Protein AF-A0A1H8WER8-F1 (afdb_monomer)

Organism: NCBI:txid660520

Solvent-accessible surface area (backbone atoms only — not comparable to full-atom values): 7748 Å² total; per-residue (Å²): 140,78,86,81,88,90,87,84,74,75,72,68,57,52,60,54,22,54,54,51,52,50,52,51,31,50,57,28,40,58,47,21,76,73,37,95,84,60,29,61,62,26,25,22,50,27,10,48,53,50,51,38,56,77,71,67,73,62,47,55,67,53,53,51,51,51,53,52,51,52,52,50,60,71,69,46,85,83,67,81,79,82,78,78,64,72,86,67,70,78,54,60,68,30,16,39,45,14,17,52,55,42,27,76,73,67,72,45,50,65,64,56,24,10,58,56,25,74,47,53,48,68,62,41,51,53,50,50,58,55,49,71,72,72,112

Structure (mmCIF, N/CA/C/O backbone):
data_AF-A0A1H8WER8-F1
#
_entry.id   AF-A0A1H8WER8-F1
#
loop_
_atom_site.group_PDB
_atom_site.id
_atom_site.type_symbol
_atom_site.label_atom_id
_atom_site.label_alt_id
_atom_site.label_comp_id
_atom_site.label_asym_id
_atom_site.label_entity_id
_atom_site.label_seq_id
_atom_site.pdbx_PDB_ins_code
_atom_site.Cartn_x
_atom_site.Cartn_y
_atom_site.Cartn_z
_atom_site.occupancy
_atom_site.B_iso_or_equiv
_atom_site.auth_seq_id
_atom_site.auth_comp_id
_atom_site.auth_asym_id
_atom_site.auth_atom_id
_atom_site.pdbx_PDB_model_num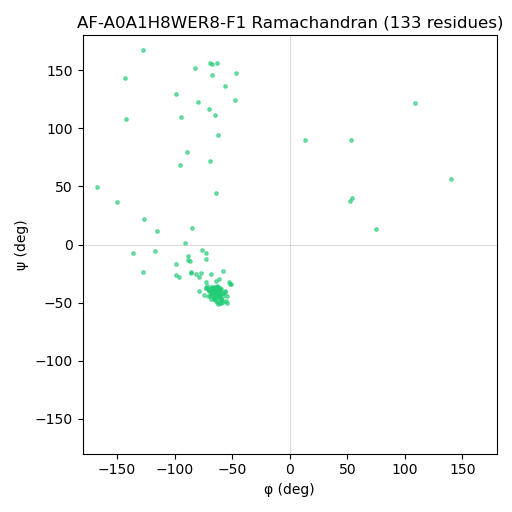
ATOM 1 N N . MET A 1 1 ? 43.217 -4.653 -33.163 1.00 39.19 1 MET A N 1
ATOM 2 C CA . MET A 1 1 ? 43.093 -5.055 -31.742 1.00 39.19 1 MET A CA 1
ATOM 3 C C . MET A 1 1 ? 42.935 -3.776 -30.942 1.00 39.19 1 MET A C 1
ATOM 5 O O . MET A 1 1 ? 43.779 -2.918 -31.120 1.00 39.19 1 MET A O 1
ATOM 9 N N . GLN A 1 2 ? 41.908 -3.519 -30.143 1.00 38.09 2 GLN A N 1
ATOM 10 C CA . GLN A 1 2 ? 40.722 -4.262 -29.715 1.00 38.09 2 GLN A CA 1
ATOM 11 C C . GLN A 1 2 ? 39.583 -3.234 -29.622 1.00 38.09 2 GLN A C 1
ATOM 13 O O . GLN A 1 2 ? 39.824 -2.084 -29.261 1.00 38.09 2 GLN A O 1
ATOM 18 N N . LEU A 1 3 ? 38.374 -3.649 -29.991 1.00 40.84 3 LEU A N 1
ATOM 19 C CA . LEU A 1 3 ? 37.155 -2.901 -29.718 1.00 40.84 3 LEU A CA 1
ATOM 20 C C . LEU A 1 3 ? 36.906 -2.980 -28.213 1.00 40.84 3 LEU A C 1
ATOM 22 O O . LEU A 1 3 ? 36.727 -4.069 -27.670 1.00 40.84 3 LEU A O 1
ATOM 26 N N . SER A 1 4 ? 36.951 -1.826 -27.559 1.00 55.22 4 SER A N 1
ATOM 27 C CA . SER A 1 4 ? 36.250 -1.619 -26.302 1.00 55.22 4 SER A CA 1
ATOM 28 C C . SER A 1 4 ? 34.749 -1.756 -26.546 1.00 55.22 4 SER A C 1
ATOM 30 O O . SER A 1 4 ? 34.279 -1.455 -27.642 1.00 55.22 4 SER A O 1
ATOM 32 N N . ASP A 1 5 ? 34.043 -2.082 -25.470 1.00 54.16 5 ASP A N 1
ATOM 33 C CA . ASP A 1 5 ? 32.609 -1.887 -25.249 1.00 54.16 5 ASP A CA 1
ATOM 34 C C . ASP A 1 5 ? 31.766 -3.165 -25.265 1.00 54.16 5 ASP A C 1
ATOM 36 O O . ASP A 1 5 ? 31.738 -3.928 -26.227 1.00 54.16 5 ASP A O 1
ATOM 40 N N . GLY A 1 6 ? 31.073 -3.382 -24.149 1.00 50.00 6 GLY A N 1
ATOM 41 C CA . GLY A 1 6 ? 30.185 -4.522 -23.960 1.00 50.00 6 GLY A CA 1
ATOM 42 C C . GLY A 1 6 ? 30.250 -5.137 -22.569 1.00 50.00 6 GLY A C 1
ATOM 43 O O . GLY A 1 6 ? 30.525 -6.324 -22.468 1.00 50.00 6 GLY A O 1
ATOM 44 N N . SER A 1 7 ? 30.018 -4.361 -21.502 1.00 45.97 7 SER A N 1
ATOM 45 C CA . SER A 1 7 ? 29.564 -4.931 -20.215 1.00 45.97 7 SER A CA 1
ATOM 46 C C . SER A 1 7 ? 29.068 -3.857 -19.231 1.00 45.97 7 SER A C 1
ATOM 48 O O . SER A 1 7 ? 29.545 -3.790 -18.099 1.00 45.97 7 SER A O 1
ATOM 50 N N . ARG A 1 8 ? 28.178 -2.947 -19.655 1.00 48.97 8 ARG A N 1
ATOM 51 C CA . ARG A 1 8 ? 27.724 -1.842 -18.784 1.00 48.97 8 ARG A CA 1
ATOM 52 C C . ARG A 1 8 ? 26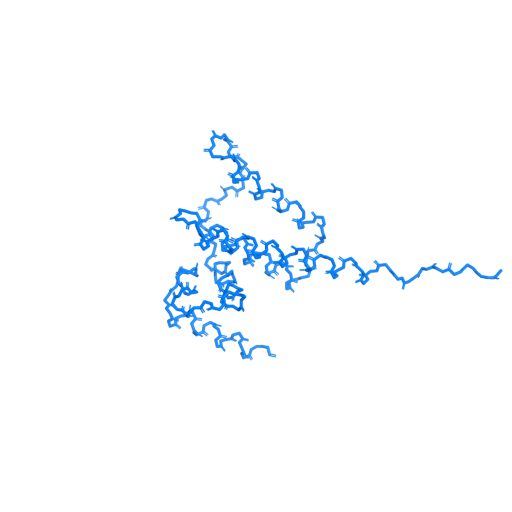.296 -1.345 -19.055 1.00 48.97 8 ARG A C 1
ATOM 54 O O . ARG A 1 8 ? 26.061 -0.146 -19.020 1.00 48.97 8 ARG A O 1
ATOM 61 N N . ARG A 1 9 ? 25.354 -2.236 -19.392 1.00 48.50 9 ARG A N 1
ATOM 62 C CA . ARG A 1 9 ? 23.970 -1.838 -19.736 1.00 48.50 9 ARG A CA 1
ATOM 63 C C . ARG A 1 9 ? 22.860 -2.360 -18.824 1.00 48.50 9 ARG A C 1
ATOM 65 O O . ARG A 1 9 ? 21.742 -1.893 -18.988 1.00 48.50 9 ARG A O 1
ATOM 72 N N . ASP A 1 10 ? 23.156 -3.220 -17.855 1.00 47.88 10 ASP A N 1
ATOM 73 C CA . ASP A 1 10 ? 22.096 -3.842 -17.046 1.00 47.88 10 ASP A CA 1
ATOM 74 C C . ASP A 1 10 ? 21.868 -3.158 -15.680 1.00 47.88 10 ASP A C 1
ATOM 76 O O . ASP A 1 10 ? 20.801 -3.311 -15.098 1.00 47.88 10 ASP A O 1
ATOM 80 N N . ASP A 1 11 ? 22.814 -2.3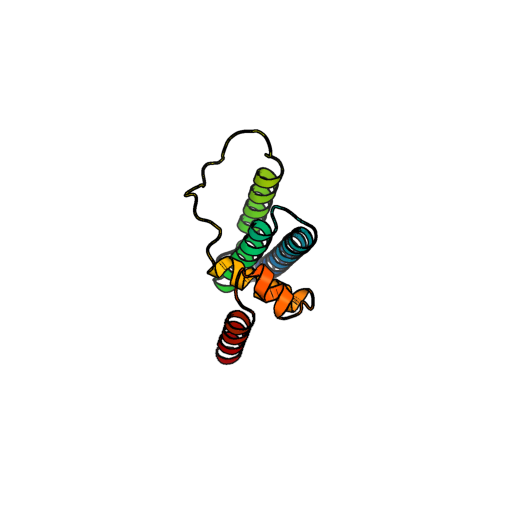38 -15.198 1.00 46.78 11 ASP A N 1
ATOM 81 C CA . ASP A 1 11 ? 22.707 -1.642 -13.896 1.00 46.78 11 ASP A CA 1
ATOM 82 C C . ASP A 1 11 ? 21.943 -0.304 -13.955 1.00 46.78 11 ASP A C 1
ATOM 84 O O . ASP A 1 11 ? 21.424 0.164 -12.948 1.00 46.78 11 ASP A O 1
ATOM 88 N N . GLU A 1 12 ? 21.872 0.349 -15.118 1.00 50.12 12 GLU A N 1
ATOM 89 C CA . GLU A 1 12 ? 21.283 1.697 -15.229 1.00 50.12 12 GLU A CA 1
ATOM 90 C C . GLU A 1 12 ? 19.755 1.650 -15.424 1.00 5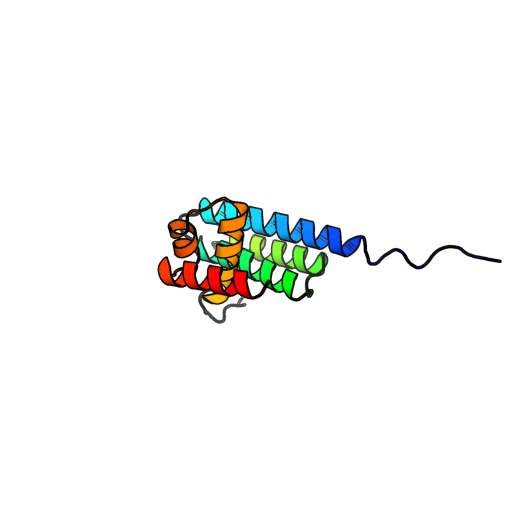0.12 12 GLU A C 1
ATOM 92 O O . GLU A 1 12 ? 19.048 2.579 -15.043 1.00 50.12 12 GLU A O 1
ATOM 97 N N . SER A 1 13 ? 19.220 0.545 -15.962 1.00 53.12 13 SER A N 1
ATOM 98 C CA . SER A 1 13 ? 17.780 0.387 -16.216 1.00 53.12 13 SER A CA 1
ATOM 99 C C . SER A 1 13 ? 16.960 -0.018 -14.989 1.00 53.12 13 SER A C 1
ATOM 101 O O . SER A 1 13 ? 15.759 0.242 -14.951 1.00 53.12 13 SER A O 1
ATOM 103 N N . THR A 1 14 ? 17.571 -0.675 -14.000 1.00 53.88 14 THR A N 1
ATOM 104 C CA . THR A 1 14 ? 16.888 -1.138 -12.777 1.00 53.88 14 THR A CA 1
ATOM 105 C C . THR A 1 14 ? 16.687 0.002 -11.781 1.00 53.88 14 THR A C 1
ATOM 107 O O . THR A 1 14 ? 15.599 0.152 -11.234 1.00 53.88 14 THR A O 1
ATOM 110 N N . VAL A 1 15 ? 17.688 0.876 -11.629 1.00 57.84 15 VAL A N 1
ATOM 111 C CA . VAL A 1 15 ? 17.610 2.076 -10.775 1.00 57.84 15 VAL A CA 1
ATOM 112 C C . VAL A 1 15 ? 16.530 3.052 -11.267 1.00 57.84 15 VAL A C 1
ATOM 114 O O . VAL A 1 15 ? 15.831 3.665 -10.459 1.00 57.84 15 VAL A O 1
ATOM 117 N N . ASP A 1 16 ? 16.348 3.167 -12.586 1.00 68.50 16 ASP A N 1
ATOM 118 C CA . ASP A 1 16 ? 15.305 4.008 -13.190 1.00 68.50 16 ASP A CA 1
ATOM 119 C C . ASP A 1 16 ? 13.896 3.410 -13.012 1.00 68.50 16 ASP A C 1
ATOM 121 O O . ASP A 1 16 ? 12.930 4.125 -12.725 1.00 68.50 16 ASP A O 1
ATOM 125 N N . ALA A 1 17 ? 13.781 2.079 -13.096 1.00 66.44 17 ALA A N 1
ATOM 126 C CA . ALA A 1 17 ? 12.531 1.371 -12.840 1.00 66.44 17 ALA A CA 1
ATOM 127 C C . ALA A 1 17 ? 12.101 1.491 -11.369 1.00 66.44 17 ALA A C 1
ATOM 129 O O . ALA A 1 17 ? 10.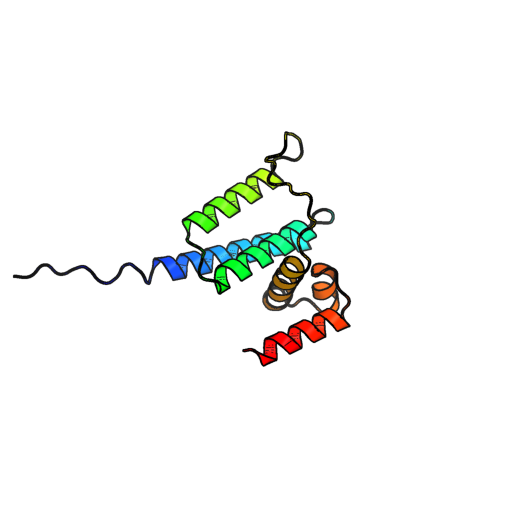958 1.864 -11.117 1.00 66.44 17 ALA A O 1
ATOM 130 N N . ASP A 1 18 ? 13.005 1.277 -10.408 1.00 74.12 18 ASP A N 1
ATOM 131 C CA . ASP A 1 18 ? 12.710 1.403 -8.972 1.00 74.12 18 ASP A CA 1
ATOM 132 C C . ASP A 1 18 ? 12.273 2.823 -8.587 1.00 74.12 18 ASP A C 1
ATOM 134 O O . ASP A 1 18 ? 11.304 3.011 -7.847 1.00 74.12 18 ASP A O 1
ATOM 138 N N . SER A 1 19 ? 12.957 3.840 -9.119 1.00 79.94 19 SER A N 1
ATOM 139 C CA . SER A 1 19 ? 12.583 5.246 -8.927 1.00 79.94 19 SER A CA 1
ATOM 140 C C . SER A 1 19 ? 11.188 5.541 -9.495 1.00 79.94 19 SER A C 1
ATOM 142 O O . SER A 1 19 ? 10.357 6.175 -8.840 1.00 79.94 19 SER A O 1
ATOM 144 N N . SER A 1 20 ? 10.894 5.018 -10.687 1.00 78.31 20 SER A N 1
ATOM 145 C CA . SER A 1 20 ? 9.593 5.178 -11.341 1.00 78.31 20 SER A CA 1
ATOM 146 C C . SER A 1 20 ? 8.469 4.460 -10.587 1.00 78.31 20 SER A C 1
ATOM 148 O O . SER A 1 20 ? 7.386 5.021 -10.422 1.00 78.31 20 SER A O 1
ATOM 150 N N . VAL A 1 21 ? 8.720 3.248 -10.077 1.00 81.12 21 VAL A N 1
ATOM 151 C CA . VAL A 1 21 ? 7.786 2.509 -9.210 1.00 81.12 21 VAL A CA 1
ATOM 152 C C . VAL A 1 21 ? 7.456 3.326 -7.969 1.00 81.12 21 VAL A C 1
ATOM 154 O O . VAL A 1 21 ? 6.280 3.542 -7.677 1.00 81.12 21 VAL A O 1
ATOM 157 N N . ARG A 1 22 ? 8.480 3.849 -7.288 1.00 85.31 22 ARG A N 1
ATOM 158 C CA . ARG A 1 22 ? 8.304 4.664 -6.081 1.00 85.31 22 ARG A CA 1
ATOM 159 C C . ARG A 1 22 ? 7.488 5.922 -6.335 1.00 85.31 22 ARG A C 1
ATOM 161 O O . ARG A 1 22 ? 6.608 6.225 -5.536 1.00 85.31 22 ARG A O 1
ATOM 168 N N . ALA A 1 23 ? 7.744 6.622 -7.438 1.00 85.38 23 ALA A N 1
ATOM 169 C CA . ALA A 1 23 ? 6.990 7.818 -7.803 1.00 85.38 23 ALA A CA 1
ATOM 170 C C . ALA A 1 23 ? 5.507 7.509 -8.079 1.00 85.38 23 ALA A C 1
ATOM 172 O O . ALA A 1 23 ? 4.623 8.282 -7.710 1.00 85.38 23 ALA A O 1
ATOM 173 N N . MET A 1 24 ? 5.214 6.366 -8.703 1.00 83.12 24 MET A N 1
ATOM 174 C CA . MET A 1 24 ? 3.835 5.931 -8.939 1.00 83.12 24 MET A CA 1
ATOM 175 C C . MET A 1 24 ? 3.125 5.492 -7.659 1.00 83.12 24 MET A C 1
ATOM 177 O O . MET A 1 24 ? 1.942 5.792 -7.504 1.00 83.12 24 MET A O 1
ATOM 181 N N . GLN A 1 25 ? 3.827 4.807 -6.752 1.00 88.19 25 GLN A N 1
ATOM 182 C CA . GLN A 1 25 ? 3.301 4.472 -5.428 1.00 88.19 25 GLN A CA 1
ATOM 183 C C . GLN A 1 25 ? 2.920 5.744 -4.668 1.00 88.19 25 GLN A C 1
ATOM 185 O O . GLN A 1 25 ? 1.800 5.830 -4.172 1.00 88.19 25 GLN A O 1
ATOM 190 N N . ASP A 1 26 ? 3.798 6.751 -4.650 1.00 89.50 26 ASP A N 1
ATOM 191 C CA . ASP A 1 26 ? 3.529 8.023 -3.971 1.00 89.50 26 ASP A CA 1
ATOM 192 C C . ASP A 1 26 ? 2.302 8.714 -4.550 1.00 89.50 26 ASP A C 1
ATOM 194 O O . ASP A 1 26 ? 1.373 9.045 -3.819 1.00 89.50 26 ASP A O 1
ATOM 198 N N . ALA A 1 27 ? 2.245 8.855 -5.876 1.00 84.81 27 ALA A N 1
ATOM 199 C CA . ALA A 1 27 ? 1.115 9.488 -6.544 1.00 84.81 27 ALA A CA 1
ATOM 200 C C . ALA A 1 27 ? -0.209 8.747 -6.281 1.00 84.81 27 ALA A C 1
ATOM 202 O O . ALA A 1 27 ? -1.256 9.375 -6.096 1.00 84.81 27 ALA A O 1
ATOM 203 N N . ALA A 1 28 ? -0.181 7.411 -6.252 1.00 84.75 28 ALA A N 1
ATOM 204 C CA . ALA A 1 28 ? -1.351 6.607 -5.927 1.00 84.75 28 ALA A CA 1
ATOM 205 C C . ALA A 1 28 ? -1.783 6.813 -4.469 1.00 84.75 28 ALA A C 1
ATOM 207 O O . ALA A 1 28 ? -2.958 7.064 -4.210 1.00 84.75 28 ALA A O 1
ATOM 208 N N . LEU A 1 29 ? -0.849 6.773 -3.522 1.00 87.06 29 LEU A N 1
ATOM 209 C CA . LEU A 1 29 ? -1.136 6.925 -2.097 1.00 87.06 29 LEU A CA 1
ATOM 210 C C . LEU A 1 29 ? -1.591 8.342 -1.741 1.00 87.06 29 LEU A C 1
ATOM 212 O O . LEU A 1 29 ? -2.595 8.493 -1.048 1.00 87.06 29 LEU A O 1
ATOM 216 N N . GLU A 1 30 ? -0.964 9.379 -2.296 1.00 88.62 30 GLU A N 1
ATOM 217 C CA . GLU A 1 30 ? -1.450 10.760 -2.193 1.00 88.62 30 GLU A CA 1
ATOM 218 C C . GLU A 1 30 ? -2.895 10.862 -2.687 1.00 88.62 30 GLU A C 1
ATOM 220 O O . GLU A 1 30 ? -3.759 11.464 -2.041 1.00 88.62 30 GLU A O 1
ATOM 225 N N . ARG A 1 31 ? -3.202 10.217 -3.818 1.00 83.75 31 ARG A N 1
ATOM 226 C CA . ARG A 1 31 ? -4.559 10.210 -4.355 1.00 83.75 31 ARG A CA 1
ATOM 227 C C . ARG A 1 31 ? -5.530 9.435 -3.470 1.00 83.75 31 ARG A C 1
ATOM 229 O O . ARG A 1 31 ? -6.671 9.878 -3.327 1.00 83.75 31 ARG A O 1
ATOM 236 N N . ALA A 1 32 ? -5.096 8.330 -2.870 1.00 84.12 32 ALA A N 1
ATOM 237 C CA . ALA A 1 32 ? -5.879 7.555 -1.916 1.00 84.12 32 ALA A CA 1
ATOM 238 C C . ALA A 1 32 ? -6.249 8.401 -0.690 1.00 84.12 32 ALA A C 1
ATOM 240 O O . ALA A 1 32 ? -7.418 8.448 -0.309 1.00 84.12 32 ALA A O 1
ATOM 241 N N . LEU A 1 33 ? -5.275 9.119 -0.124 1.00 84.56 33 LEU A N 1
ATOM 242 C CA . LEU A 1 33 ? -5.458 9.994 1.036 1.00 84.56 33 LEU A CA 1
ATOM 243 C C . LEU A 1 33 ? -6.399 11.172 0.734 1.00 84.56 33 LEU A C 1
ATOM 245 O O . LEU A 1 33 ? -7.146 11.610 1.606 1.00 84.56 33 LEU A O 1
ATOM 249 N N . LEU A 1 34 ? -6.412 11.654 -0.512 1.00 84.50 34 LEU A N 1
ATOM 250 C CA . LEU A 1 34 ? -7.285 12.741 -0.966 1.00 84.50 34 LEU A CA 1
ATOM 251 C C . LEU A 1 34 ? -8.659 12.273 -1.488 1.00 84.50 34 LEU A C 1
ATOM 253 O O . LEU A 1 34 ? -9.518 13.113 -1.774 1.00 84.50 34 LEU A O 1
ATOM 257 N N . SER A 1 35 ? -8.883 10.967 -1.673 1.00 76.31 35 SER A N 1
ATOM 258 C CA . SER A 1 35 ? -10.109 10.422 -2.273 1.00 76.31 35 SER A CA 1
ATOM 259 C C . SER A 1 35 ? -11.092 9.919 -1.217 1.00 76.31 35 SER A C 1
ATOM 261 O O . SER A 1 35 ? -10.757 9.108 -0.360 1.00 76.31 35 SER A O 1
ATOM 263 N N . SER A 1 36 ? -12.352 10.348 -1.320 1.00 65.94 36 SER A N 1
ATOM 264 C CA . SER A 1 36 ? -13.431 9.930 -0.416 1.00 65.94 36 SER A CA 1
ATOM 265 C C . SER A 1 36 ? -14.166 8.658 -0.851 1.00 65.94 36 SER A C 1
ATOM 267 O O . SER A 1 36 ? -14.942 8.119 -0.068 1.00 65.94 36 SER A O 1
ATOM 269 N N . THR A 1 37 ? -13.979 8.200 -2.094 1.00 63.72 37 THR A N 1
ATOM 270 C CA . THR A 1 37 ? -14.823 7.147 -2.699 1.00 63.72 37 THR A CA 1
ATOM 271 C C . THR A 1 37 ? -14.052 5.974 -3.292 1.00 63.72 37 THR A C 1
ATOM 273 O O . THR A 1 37 ? -14.589 4.875 -3.295 1.00 63.72 37 THR A O 1
ATOM 276 N N . ASP A 1 38 ? -12.785 6.161 -3.670 1.00 67.50 38 ASP A N 1
ATOM 277 C CA . ASP A 1 38 ? -12.012 5.140 -4.401 1.00 67.50 38 ASP A CA 1
ATOM 278 C C . ASP A 1 38 ? -10.668 4.817 -3.717 1.00 67.50 38 ASP A C 1
ATOM 280 O O . ASP A 1 38 ? -9.717 4.367 -4.349 1.00 67.50 38 ASP A O 1
ATOM 284 N N . ARG A 1 39 ? -10.556 5.090 -2.409 1.00 81.56 39 ARG A N 1
ATOM 285 C CA . ARG A 1 39 ? -9.306 4.976 -1.636 1.00 81.56 39 ARG A CA 1
ATOM 286 C C . ARG A 1 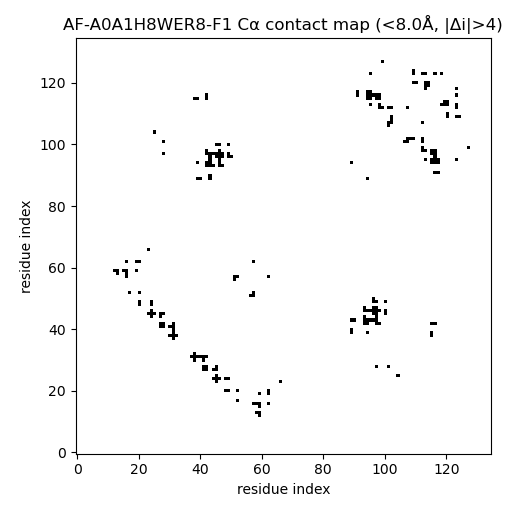39 ? -8.670 3.583 -1.716 1.00 81.56 39 ARG A C 1
ATOM 288 O O . ARG A 1 39 ? -7.455 3.489 -1.835 1.00 81.56 39 ARG A O 1
ATOM 295 N N . SER A 1 40 ? -9.475 2.520 -1.669 1.00 81.56 40 SER A N 1
ATOM 296 C CA . SER A 1 40 ? -8.999 1.128 -1.678 1.00 81.56 40 SER A CA 1
ATOM 297 C C . SER A 1 40 ? -8.234 0.763 -2.944 1.00 81.56 40 SER A C 1
ATOM 299 O O . SER A 1 40 ? -7.237 0.053 -2.871 1.00 81.56 40 SER A O 1
ATOM 301 N N . ASP A 1 41 ? -8.669 1.266 -4.096 1.00 81.75 41 ASP A N 1
ATOM 302 C CA . ASP A 1 41 ? -8.113 0.861 -5.387 1.00 81.75 41 ASP A CA 1
ATOM 303 C C . ASP A 1 41 ? -6.709 1.440 -5.574 1.00 81.75 41 ASP A C 1
ATOM 305 O O . ASP A 1 41 ? -5.803 0.760 -6.053 1.00 81.75 41 ASP A O 1
ATOM 309 N N . TYR A 1 42 ? -6.502 2.675 -5.113 1.00 83.31 42 TYR A N 1
ATOM 310 C CA . TYR A 1 42 ? -5.190 3.312 -5.112 1.00 83.31 42 TYR A CA 1
ATOM 311 C C . TYR A 1 42 ? -4.224 2.680 -4.101 1.00 83.31 42 TYR A C 1
ATOM 313 O O . TYR A 1 42 ? -3.051 2.498 -4.423 1.00 83.31 42 TYR A O 1
ATOM 321 N N . VAL A 1 43 ? -4.704 2.306 -2.906 1.00 85.06 43 VAL A N 1
ATOM 322 C CA . VAL A 1 43 ? -3.882 1.595 -1.907 1.00 85.06 43 VAL A CA 1
ATOM 323 C C . VAL A 1 43 ? -3.473 0.223 -2.439 1.00 85.06 43 VAL A C 1
ATOM 325 O O . VAL A 1 43 ? -2.293 -0.114 -2.428 1.00 85.06 43 VAL A O 1
ATOM 328 N N . ALA A 1 44 ? -4.422 -0.546 -2.976 1.00 84.75 44 ALA A N 1
ATOM 329 C CA . ALA A 1 44 ? -4.138 -1.856 -3.549 1.00 84.75 44 ALA A CA 1
ATOM 330 C C . ALA A 1 44 ? -3.181 -1.771 -4.745 1.00 84.75 44 ALA A C 1
ATOM 332 O O . ALA A 1 44 ? -2.315 -2.629 -4.900 1.00 84.75 44 ALA A O 1
ATOM 333 N N . PHE A 1 45 ? -3.298 -0.727 -5.572 1.00 83.94 45 PHE A N 1
ATOM 334 C CA . PHE A 1 45 ? -2.360 -0.484 -6.664 1.00 83.94 45 PHE A CA 1
ATOM 335 C C . PHE A 1 45 ? -0.937 -0.215 -6.156 1.00 83.94 45 PHE A C 1
ATOM 337 O O . PHE A 1 45 ? 0.012 -0.806 -6.672 1.00 83.94 45 PHE A O 1
ATOM 344 N N . ALA A 1 46 ? -0.778 0.611 -5.117 1.00 86.81 46 ALA A N 1
ATOM 345 C CA . ALA A 1 46 ? 0.524 0.843 -4.496 1.00 86.81 46 ALA A CA 1
ATOM 346 C C . ALA A 1 46 ? 1.123 -0.450 -3.907 1.00 86.81 46 ALA A C 1
ATOM 348 O O . ALA A 1 46 ? 2.308 -0.721 -4.106 1.00 86.81 46 ALA A O 1
ATOM 349 N N . GLY A 1 47 ? 0.299 -1.287 -3.266 1.00 83.88 47 GLY A N 1
ATOM 350 C CA . GLY A 1 47 ? 0.720 -2.594 -2.754 1.00 83.88 47 GLY A CA 1
ATOM 351 C C . GLY A 1 47 ? 1.112 -3.587 -3.851 1.00 83.88 47 GLY A C 1
ATOM 352 O O . GLY A 1 47 ? 2.095 -4.310 -3.713 1.00 83.88 47 GLY A O 1
ATOM 353 N N . ALA A 1 48 ? 0.401 -3.590 -4.981 1.00 84.69 48 ALA A N 1
ATOM 354 C CA . ALA A 1 48 ? 0.751 -4.418 -6.136 1.00 84.69 48 ALA A CA 1
ATOM 355 C C . ALA A 1 48 ? 2.090 -4.001 -6.761 1.00 84.69 48 ALA A C 1
ATOM 357 O O . ALA A 1 48 ? 2.885 -4.861 -7.139 1.00 84.69 48 ALA A O 1
ATOM 358 N N . LEU A 1 49 ? 2.353 -2.692 -6.833 1.00 83.62 49 LEU A N 1
ATOM 359 C CA . LEU A 1 49 ? 3.643 -2.160 -7.267 1.00 83.62 49 LEU A CA 1
ATOM 360 C C . LEU A 1 49 ? 4.777 -2.577 -6.325 1.00 83.62 49 LEU A C 1
ATOM 362 O O . LEU A 1 49 ? 5.841 -2.954 -6.807 1.00 83.62 49 LEU A O 1
ATOM 366 N N . GLU A 1 50 ? 4.547 -2.555 -5.009 1.00 85.25 50 GLU A N 1
ATOM 367 C CA . GLU A 1 50 ? 5.568 -2.965 -4.038 1.00 85.25 50 GLU A CA 1
ATOM 368 C C . GLU A 1 50 ? 5.886 -4.450 -4.148 1.00 85.25 50 GLU A C 1
ATOM 370 O O . GLU A 1 50 ? 7.048 -4.840 -4.236 1.00 85.25 50 GLU A O 1
ATOM 375 N N . ARG A 1 51 ? 4.851 -5.283 -4.243 1.00 80.50 51 ARG A N 1
ATOM 376 C CA . ARG A 1 51 ? 5.027 -6.722 -4.406 1.00 80.50 51 ARG A CA 1
ATOM 377 C C . ARG A 1 51 ? 5.806 -7.060 -5.675 1.00 80.50 51 ARG A C 1
ATOM 379 O O . ARG A 1 51 ? 6.773 -7.807 -5.622 1.00 80.50 51 ARG A O 1
ATOM 386 N N . ALA A 1 52 ? 5.440 -6.449 -6.797 1.00 76.81 52 ALA A N 1
ATOM 387 C CA . ALA A 1 52 ? 6.123 -6.681 -8.062 1.00 76.81 52 ALA A CA 1
ATOM 388 C C . ALA A 1 52 ? 7.565 -6.122 -8.076 1.00 76.81 52 ALA A C 1
ATOM 390 O O . ALA A 1 52 ? 8.419 -6.650 -8.790 1.00 76.81 52 ALA A O 1
ATOM 391 N N . ARG A 1 53 ? 7.864 -5.100 -7.256 1.00 80.50 53 ARG A N 1
ATOM 392 C CA . ARG A 1 53 ? 9.232 -4.619 -7.001 1.00 80.50 53 ARG A CA 1
ATOM 393 C C . ARG A 1 53 ? 10.050 -5.644 -6.209 1.00 80.50 53 ARG A C 1
ATOM 395 O O . ARG A 1 53 ? 11.177 -5.934 -6.596 1.00 80.50 53 ARG A O 1
ATOM 402 N N . LEU A 1 54 ? 9.487 -6.201 -5.133 1.00 79.19 54 LEU A N 1
ATOM 403 C CA . LEU A 1 54 ? 10.138 -7.221 -4.298 1.00 79.19 54 LEU A CA 1
ATOM 404 C C . LEU A 1 54 ? 10.369 -8.538 -5.052 1.00 79.19 54 LEU A C 1
ATOM 406 O O . LEU A 1 54 ? 11.418 -9.157 -4.890 1.00 79.19 54 LEU A O 1
ATOM 410 N N . ASP A 1 55 ? 9.425 -8.930 -5.909 1.00 77.88 55 ASP A N 1
ATOM 411 C CA . ASP A 1 55 ? 9.524 -10.136 -6.740 1.00 77.88 55 ASP A CA 1
ATOM 412 C C . ASP A 1 55 ? 10.534 -9.976 -7.902 1.00 77.88 55 ASP A C 1
ATOM 414 O O . ASP A 1 55 ? 10.930 -10.962 -8.521 1.00 77.88 55 ASP A O 1
ATOM 418 N N . GLY A 1 56 ? 10.996 -8.748 -8.189 1.00 67.06 56 GLY A N 1
ATOM 419 C CA . GLY A 1 56 ? 11.976 -8.458 -9.244 1.00 67.06 56 GLY A CA 1
ATOM 420 C C . GLY A 1 56 ? 11.418 -8.517 -10.674 1.00 67.06 56 GLY A C 1
ATOM 421 O O . GLY A 1 56 ? 12.187 -8.510 -11.634 1.00 67.06 56 GLY A O 1
ATOM 422 N N . ASP A 1 57 ? 10.092 -8.551 -10.828 1.00 64.81 57 ASP A N 1
ATOM 423 C CA . ASP A 1 57 ? 9.400 -8.793 -12.103 1.00 64.81 57 ASP A CA 1
ATOM 424 C C . ASP A 1 57 ? 9.070 -7.509 -12.897 1.00 64.81 57 ASP A C 1
ATOM 426 O O . ASP A 1 57 ? 8.479 -7.559 -13.983 1.00 64.81 57 ASP A O 1
ATOM 430 N N . LEU A 1 58 ? 9.447 -6.326 -12.399 1.00 64.12 58 LEU A N 1
ATOM 431 C CA . LEU A 1 58 ? 9.099 -5.055 -13.037 1.00 64.12 58 LEU A CA 1
ATOM 432 C C . LEU A 1 58 ? 10.190 -4.526 -13.973 1.00 64.12 58 LEU A C 1
ATOM 434 O O . LEU A 1 58 ? 11.211 -3.988 -13.558 1.00 64.12 58 LEU A O 1
ATOM 438 N N . SER A 1 59 ? 9.900 -4.564 -15.276 1.00 65.50 59 SER A N 1
ATOM 439 C CA . SER A 1 59 ? 10.583 -3.712 -16.256 1.00 65.50 59 SER A CA 1
ATOM 440 C C . SER A 1 59 ? 9.962 -2.307 -16.293 1.00 65.50 59 SER A C 1
ATOM 442 O O . SER A 1 59 ? 8.754 -2.147 -16.097 1.00 65.50 59 SER A O 1
ATOM 444 N N . LEU A 1 60 ? 10.749 -1.286 -16.656 1.00 62.00 60 LEU A N 1
ATOM 445 C CA . LEU A 1 60 ? 10.275 0.095 -16.876 1.00 62.00 60 LEU A CA 1
ATOM 446 C C . LEU A 1 60 ? 9.084 0.172 -17.861 1.00 62.00 60 LEU A C 1
ATOM 448 O O . LEU A 1 60 ? 8.177 0.997 -17.729 1.00 62.00 60 LEU A O 1
ATOM 452 N N . SER A 1 61 ? 9.054 -0.736 -18.841 1.00 59.75 61 SER A N 1
ATOM 453 C CA . SER A 1 61 ? 7.935 -0.867 -19.781 1.00 59.75 61 SER A CA 1
ATOM 454 C C . SER A 1 61 ? 6.670 -1.406 -19.104 1.00 59.75 61 SER A C 1
ATOM 456 O O . SER A 1 61 ? 5.583 -0.903 -19.373 1.00 59.75 61 SER A O 1
ATOM 458 N N . GLY A 1 62 ? 6.797 -2.374 -18.189 1.00 64.88 62 GLY A N 1
ATOM 459 C CA . GLY A 1 62 ? 5.679 -2.892 -17.391 1.00 64.88 62 GLY A CA 1
ATOM 460 C C . GLY A 1 62 ? 5.079 -1.829 -16.470 1.00 64.88 62 GLY A C 1
ATOM 461 O O . GLY A 1 62 ? 3.864 -1.647 -16.442 1.00 64.88 62 GLY A O 1
ATOM 462 N N . VAL A 1 63 ? 5.941 -1.050 -15.817 1.00 64.12 63 VAL A N 1
ATOM 463 C CA . VAL A 1 63 ? 5.594 0.141 -15.023 1.00 64.12 63 VAL A CA 1
ATOM 464 C C . VAL A 1 63 ? 4.775 1.144 -15.838 1.00 64.12 63 VAL A C 1
ATOM 466 O O . VAL A 1 63 ? 3.693 1.556 -15.423 1.00 64.12 63 VAL A O 1
ATOM 469 N N . THR A 1 64 ? 5.248 1.484 -17.036 1.00 62.62 64 THR A N 1
ATOM 470 C CA . THR A 1 64 ? 4.568 2.439 -17.921 1.00 62.62 64 THR A CA 1
ATOM 471 C C . THR A 1 64 ? 3.203 1.914 -18.377 1.00 62.62 64 THR A C 1
ATOM 473 O O . THR A 1 64 ? 2.221 2.654 -18.385 1.00 62.62 64 THR A O 1
ATOM 476 N N . VAL A 1 65 ? 3.105 0.622 -18.712 1.00 64.75 65 VAL A N 1
ATOM 477 C CA . VAL A 1 65 ? 1.836 -0.016 -19.098 1.00 64.75 65 VAL A CA 1
ATOM 478 C C . VAL A 1 65 ? 0.837 -0.012 -17.939 1.00 64.75 65 VAL A C 1
ATOM 480 O O . VAL A 1 65 ? -0.328 0.321 -18.153 1.00 64.75 65 VAL A O 1
ATOM 483 N N . LEU A 1 66 ? 1.276 -0.309 -16.713 1.00 65.81 66 LEU A N 1
ATOM 484 C CA . LEU A 1 66 ? 0.427 -0.244 -15.520 1.00 65.81 66 LEU A CA 1
ATOM 485 C C . LEU A 1 66 ? -0.065 1.183 -15.248 1.00 65.81 66 LEU A C 1
ATOM 487 O O . LEU A 1 66 ? -1.261 1.377 -15.032 1.00 65.81 66 LEU A O 1
ATOM 491 N N . ALA A 1 67 ? 0.812 2.186 -15.352 1.00 64.56 67 ALA A N 1
ATOM 492 C CA . ALA A 1 67 ? 0.437 3.594 -15.224 1.00 64.56 67 ALA A CA 1
ATOM 493 C C . ALA A 1 67 ? -0.632 4.000 -16.252 1.00 64.56 67 ALA A C 1
ATOM 495 O O . ALA A 1 67 ? -1.627 4.644 -15.910 1.00 64.56 67 ALA A O 1
ATOM 496 N N . CYS A 1 68 ? -0.464 3.581 -17.511 1.00 61.75 68 CYS A N 1
ATOM 497 C CA . CYS A 1 68 ? -1.448 3.820 -18.562 1.00 61.75 68 CYS A CA 1
ATOM 498 C C . CYS A 1 68 ? -2.784 3.120 -18.273 1.00 61.75 68 CYS A C 1
ATOM 500 O O . CYS A 1 68 ? -3.835 3.728 -18.465 1.00 61.75 68 CYS A O 1
ATOM 502 N N . LEU A 1 69 ? -2.770 1.874 -17.794 1.00 64.06 69 LEU A N 1
ATOM 503 C CA . LEU A 1 69 ? -3.987 1.120 -17.472 1.00 64.06 69 LEU A CA 1
ATOM 504 C C . LEU A 1 69 ? -4.758 1.731 -16.296 1.00 64.06 69 LEU A C 1
ATOM 506 O O . LEU A 1 69 ? -5.984 1.844 -16.366 1.00 64.06 69 LEU A O 1
ATOM 510 N N . VAL A 1 70 ? -4.058 2.188 -15.256 1.00 64.75 70 VAL A N 1
ATOM 511 C CA . VAL A 1 70 ? -4.672 2.919 -14.139 1.00 64.75 70 VAL A CA 1
ATOM 512 C C . VAL A 1 70 ? -5.237 4.254 -14.617 1.00 64.75 70 VAL A C 1
ATOM 514 O O . VAL A 1 70 ? -6.398 4.555 -14.349 1.00 64.75 70 VAL A O 1
ATOM 517 N N . GLY A 1 71 ? -4.480 5.020 -15.408 1.00 59.72 71 GLY A N 1
ATOM 518 C CA . GLY A 1 71 ? -4.971 6.263 -16.010 1.00 59.72 71 GLY A CA 1
ATOM 519 C C . GLY A 1 71 ? -6.235 6.063 -16.858 1.00 59.72 71 GLY A C 1
ATOM 520 O O . GLY A 1 71 ? -7.177 6.849 -16.761 1.00 59.72 71 GLY A O 1
ATOM 521 N N . LEU A 1 72 ? -6.300 4.976 -17.636 1.00 60.16 72 LEU A N 1
ATOM 522 C CA . LEU A 1 72 ? -7.477 4.610 -18.431 1.00 60.16 72 LEU A CA 1
ATOM 523 C C . LEU A 1 72 ? -8.676 4.222 -17.556 1.00 60.16 72 LEU A C 1
ATOM 525 O O . LEU A 1 72 ? -9.790 4.672 -17.824 1.00 60.16 72 LEU A O 1
ATOM 529 N N . ARG A 1 73 ? -8.465 3.443 -16.488 1.00 60.47 73 ARG A N 1
ATOM 530 C CA . ARG A 1 73 ? -9.531 3.067 -15.544 1.00 60.47 73 ARG A CA 1
ATOM 531 C C . ARG A 1 73 ? -10.109 4.267 -14.799 1.00 60.47 73 ARG A C 1
ATOM 533 O O . ARG A 1 73 ? -11.317 4.322 -14.594 1.00 60.47 73 ARG A O 1
ATOM 540 N N . LEU A 1 74 ? -9.276 5.242 -14.452 1.00 56.69 74 LEU A N 1
ATOM 541 C CA . LEU A 1 74 ? -9.700 6.457 -13.753 1.00 56.69 74 LEU A CA 1
ATOM 542 C C . LEU A 1 74 ? -10.357 7.486 -14.685 1.00 56.69 74 LEU A C 1
ATOM 544 O O . LEU A 1 74 ? -11.214 8.254 -14.248 1.00 56.69 74 LEU A O 1
ATOM 548 N N . GLY A 1 75 ? -9.983 7.493 -15.969 1.00 50.38 75 GLY A N 1
ATOM 549 C CA . GLY A 1 75 ? -10.604 8.327 -17.002 1.00 50.38 75 GLY A CA 1
ATOM 550 C C . GLY A 1 75 ? -11.959 7.806 -17.496 1.00 50.38 75 GLY A C 1
ATOM 551 O O . GLY A 1 75 ? -12.789 8.588 -17.957 1.00 50.38 75 GLY A O 1
ATOM 552 N N . GLN A 1 76 ? -12.225 6.503 -17.378 1.00 49.03 76 GLN A N 1
ATOM 553 C CA . GLN A 1 76 ? -13.474 5.881 -17.821 1.00 49.03 76 GLN A CA 1
ATOM 554 C C . GLN A 1 76 ? -14.500 5.754 -16.689 1.00 49.03 76 GLN A C 1
ATOM 556 O O . GLN A 1 76 ? -14.875 4.657 -16.286 1.00 49.03 76 GLN A O 1
ATOM 561 N N . ARG A 1 77 ? -15.035 6.887 -16.219 1.00 49.56 77 ARG A N 1
ATOM 562 C CA . ARG A 1 77 ? -16.221 6.875 -15.341 1.00 49.56 77 ARG A CA 1
ATOM 563 C C . ARG A 1 77 ? -17.535 6.604 -16.101 1.00 49.56 77 ARG A C 1
ATOM 565 O O . ARG A 1 77 ? -18.564 6.452 -15.455 1.00 49.56 77 ARG A O 1
ATOM 572 N N . GLU A 1 78 ? -17.521 6.505 -17.441 1.00 46.06 78 GLU A N 1
ATOM 573 C CA . GLU A 1 78 ? -18.761 6.390 -18.240 1.00 46.06 78 GLU A CA 1
ATOM 574 C C . GLU A 1 78 ? -18.809 5.363 -19.387 1.00 46.06 78 GLU A C 1
ATOM 576 O O . GLU A 1 78 ? -19.892 5.155 -19.926 1.00 46.06 78 GLU A O 1
ATOM 581 N N . THR A 1 79 ? -17.739 4.664 -19.785 1.00 39.41 79 THR A N 1
ATOM 582 C CA . THR A 1 79 ? -17.856 3.716 -20.918 1.00 39.41 79 THR A CA 1
ATOM 583 C C . THR A 1 79 ? -17.042 2.435 -20.748 1.00 39.41 79 THR A C 1
ATOM 585 O O . THR A 1 79 ? -15.831 2.420 -20.897 1.00 39.41 79 THR A O 1
ATOM 588 N N . THR A 1 80 ? -17.778 1.347 -20.512 1.00 37.72 80 THR A N 1
ATOM 589 C CA . THR A 1 80 ? -17.485 -0.043 -20.908 1.00 37.72 80 THR A CA 1
ATOM 590 C C . THR A 1 80 ? -16.118 -0.623 -20.519 1.00 37.72 80 THR A C 1
ATOM 592 O O . THR A 1 80 ? -15.164 -0.608 -21.288 1.00 37.72 80 THR A O 1
ATOM 595 N N . LEU A 1 81 ? -16.107 -1.225 -19.324 1.00 42.34 81 LEU A N 1
ATOM 596 C CA . LEU A 1 81 ? -15.425 -2.466 -18.931 1.00 42.34 81 LEU A CA 1
ATOM 597 C C . LEU A 1 81 ? -14.377 -3.003 -19.925 1.00 42.34 81 LEU A C 1
ATOM 599 O O . LEU A 1 81 ? -14.655 -3.895 -20.727 1.00 42.34 81 LEU A O 1
ATOM 603 N N . LEU A 1 82 ? -13.125 -2.570 -19.760 1.00 39.03 82 LEU A N 1
ATOM 604 C CA . LEU A 1 82 ? -12.022 -3.523 -19.863 1.00 39.03 82 LEU A CA 1
ATOM 605 C C . LEU A 1 82 ? -12.222 -4.536 -18.736 1.00 39.03 82 LEU A C 1
ATOM 607 O O . LEU A 1 82 ? -11.868 -4.278 -17.582 1.00 39.03 82 LEU A O 1
ATOM 611 N N . ASP A 1 83 ? -12.886 -5.636 -19.074 1.00 40.53 83 ASP A N 1
ATOM 612 C CA . ASP A 1 83 ? -13.176 -6.762 -18.199 1.00 40.53 83 ASP A CA 1
ATOM 613 C C . ASP A 1 83 ? -11.888 -7.526 -17.8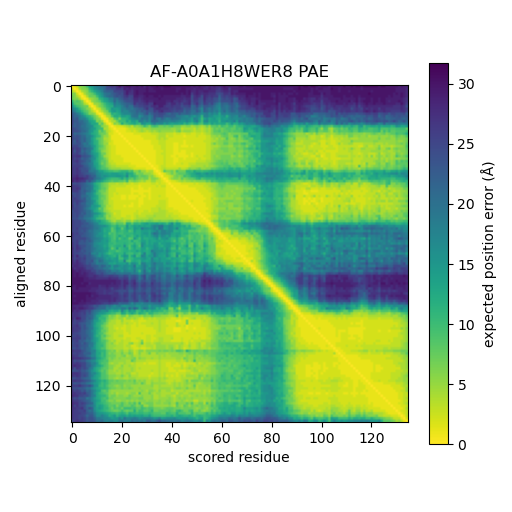50 1.00 40.53 83 ASP A C 1
ATOM 615 O O . ASP A 1 83 ? -11.617 -8.622 -18.325 1.00 40.53 83 ASP A O 1
ATOM 619 N N . PHE A 1 84 ? -11.063 -6.903 -17.011 1.00 42.88 84 PHE A N 1
ATOM 620 C CA . PHE A 1 84 ? -10.185 -7.612 -16.081 1.00 42.88 84 PHE A CA 1
ATOM 621 C C . PHE A 1 84 ? -10.946 -7.945 -14.782 1.00 42.88 84 PHE A C 1
ATOM 623 O O . PHE A 1 84 ? -10.333 -8.257 -13.767 1.00 42.88 84 PHE A O 1
ATOM 630 N N . ALA A 1 85 ? -12.282 -7.827 -14.790 1.00 39.97 85 ALA A N 1
ATOM 631 C CA . ALA A 1 85 ? -13.137 -8.042 -13.641 1.00 39.97 85 ALA A CA 1
ATOM 632 C C . ALA A 1 85 ? -13.564 -9.514 -13.566 1.00 39.97 85 ALA A C 1
ATOM 634 O O . ALA A 1 85 ? -14.721 -9.870 -13.771 1.00 39.97 85 ALA A O 1
ATOM 635 N N . SER A 1 86 ? -12.672 -10.362 -13.058 1.00 38.50 86 SER A N 1
ATOM 636 C CA . SER A 1 86 ? -13.151 -11.144 -11.919 1.00 38.50 86 SER A CA 1
ATOM 637 C C . SER A 1 86 ? -13.413 -10.123 -10.814 1.00 38.50 86 SER A C 1
ATOM 639 O O . SER A 1 86 ? -12.488 -9.444 -10.381 1.00 38.50 86 SER A O 1
ATOM 641 N N . GLY A 1 87 ? -14.684 -9.923 -10.459 1.00 41.22 87 GLY A N 1
ATOM 642 C CA . GLY A 1 87 ? -15.167 -8.980 -9.446 1.00 41.22 87 GLY A CA 1
ATOM 643 C C . GLY A 1 87 ? -14.698 -9.276 -8.019 1.00 41.22 87 GLY A C 1
ATOM 644 O O . GLY A 1 87 ? -15.496 -9.210 -7.086 1.00 41.22 87 GLY A O 1
ATOM 645 N N . ASP A 1 88 ? -13.422 -9.591 -7.850 1.00 50.28 88 ASP A N 1
ATOM 646 C CA . ASP A 1 88 ? -12.778 -9.674 -6.562 1.00 50.28 88 AS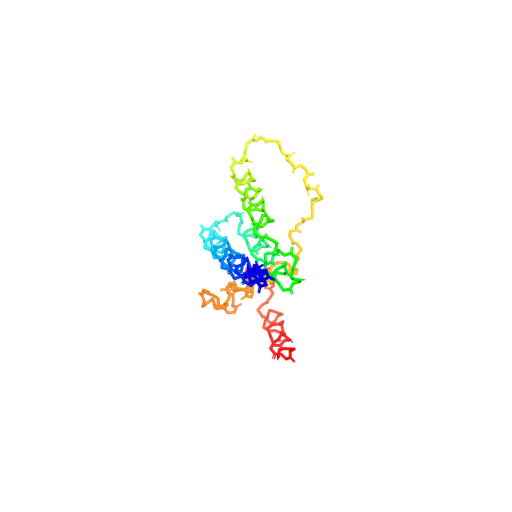P A CA 1
ATOM 647 C C . ASP A 1 88 ? -12.436 -8.254 -6.132 1.00 50.28 88 ASP A C 1
ATOM 649 O O . ASP A 1 88 ? -11.756 -7.492 -6.824 1.00 50.28 88 ASP A O 1
ATOM 653 N N . ARG A 1 89 ? -12.959 -7.883 -4.963 1.00 58.16 89 ARG A N 1
ATOM 654 C CA . ARG A 1 89 ? -12.427 -6.756 -4.199 1.00 58.16 89 ARG A CA 1
ATOM 655 C C . ARG A 1 89 ? -10.898 -6.878 -4.156 1.00 58.16 89 ARG A C 1
ATOM 657 O O . ARG A 1 89 ? -10.412 -8.013 -4.127 1.00 58.16 89 ARG A O 1
ATOM 664 N N . PRO A 1 90 ? -10.151 -5.757 -4.127 1.00 62.12 90 PRO A N 1
ATOM 665 C CA . PRO A 1 90 ? -8.709 -5.829 -3.954 1.00 62.12 90 PRO A CA 1
ATOM 666 C C . PRO A 1 90 ? -8.402 -6.765 -2.786 1.00 62.12 90 PRO A C 1
ATOM 668 O O . PRO A 1 90 ? -8.982 -6.614 -1.711 1.00 62.12 90 PRO A O 1
ATOM 671 N N . THR A 1 91 ? -7.587 -7.789 -3.042 1.00 72.69 91 THR A N 1
ATOM 672 C CA . THR A 1 91 ? -7.269 -8.806 -2.037 1.00 72.69 91 THR A CA 1
ATOM 673 C C . THR A 1 91 ? -6.690 -8.116 -0.812 1.00 72.69 91 THR A C 1
ATOM 675 O O . THR A 1 91 ? -5.835 -7.242 -0.973 1.00 72.69 91 THR A O 1
ATOM 678 N N . ASP A 1 92 ? -7.114 -8.525 0.384 1.00 80.19 92 ASP A N 1
ATOM 679 C CA . ASP A 1 92 ? -6.682 -7.909 1.645 1.00 80.19 92 ASP A CA 1
ATOM 680 C C . ASP A 1 92 ? -5.151 -7.793 1.738 1.00 80.19 92 ASP A C 1
ATOM 682 O O . ASP A 1 92 ? -4.640 -6.788 2.221 1.00 80.19 92 ASP A O 1
ATOM 686 N N . ASP A 1 93 ? -4.412 -8.755 1.180 1.00 83.50 93 ASP A N 1
ATOM 687 C CA . ASP A 1 93 ? -2.947 -8.734 1.127 1.00 83.50 93 ASP A CA 1
ATOM 688 C C . ASP A 1 93 ? -2.388 -7.504 0.391 1.00 83.50 93 ASP A C 1
ATOM 690 O O . ASP A 1 93 ? -1.440 -6.885 0.862 1.00 83.50 93 ASP A O 1
ATOM 694 N N . LEU A 1 94 ? -2.987 -7.092 -0.732 1.00 83.50 94 LEU A N 1
ATOM 695 C CA . LEU A 1 94 ? -2.538 -5.915 -1.491 1.00 83.50 94 LEU A CA 1
ATOM 696 C C . LEU A 1 94 ? -2.877 -4.606 -0.772 1.00 83.50 94 LEU A C 1
ATOM 698 O O . LEU A 1 94 ? -2.129 -3.636 -0.877 1.00 83.50 94 LEU A O 1
ATOM 702 N N . LEU A 1 95 ? -3.991 -4.574 -0.035 1.00 87.12 95 LEU A N 1
ATOM 703 C CA . LEU A 1 95 ? -4.343 -3.425 0.800 1.00 87.12 95 LEU A CA 1
ATOM 704 C C . LEU A 1 95 ? -3.376 -3.282 1.974 1.00 87.12 95 LEU A C 1
ATOM 706 O O . LEU A 1 95 ? -2.961 -2.169 2.285 1.00 87.12 95 LEU A O 1
ATOM 710 N N . VAL A 1 96 ? -2.989 -4.400 2.590 1.00 91.31 96 VAL A N 1
ATOM 711 C CA . VAL A 1 96 ? -1.978 -4.432 3.651 1.00 91.31 96 VAL A CA 1
ATOM 712 C C . VAL A 1 96 ? -0.627 -3.968 3.115 1.00 91.31 96 VAL A C 1
ATOM 714 O O . VAL A 1 96 ? -0.047 -3.065 3.705 1.00 91.31 96 VAL A O 1
ATOM 717 N N . GLU A 1 97 ? -0.155 -4.500 1.982 1.00 89.44 97 GLU A N 1
ATOM 718 C CA . GLU A 1 97 ? 1.096 -4.039 1.355 1.00 89.44 97 GLU A CA 1
ATOM 719 C C . GLU A 1 97 ? 1.075 -2.530 1.083 1.00 89.44 97 GLU A C 1
ATOM 721 O O . GLU A 1 97 ? 1.986 -1.807 1.481 1.00 89.44 97 GLU A O 1
ATOM 726 N N . GLY A 1 98 ? 0.001 -2.024 0.471 1.00 87.44 98 GLY A N 1
ATOM 727 C CA . GLY A 1 98 ? -0.131 -0.596 0.190 1.00 87.44 98 GLY A CA 1
ATOM 728 C C . GLY A 1 98 ? -0.181 0.265 1.453 1.00 87.44 98 GLY A C 1
ATOM 729 O O . GLY A 1 98 ? 0.372 1.362 1.471 1.00 87.44 98 GLY A O 1
ATOM 730 N N . ALA A 1 99 ? -0.818 -0.223 2.518 1.00 91.25 99 ALA A N 1
ATOM 731 C CA . ALA A 1 99 ? -0.902 0.476 3.794 1.00 91.25 99 ALA A CA 1
ATOM 732 C C . ALA A 1 99 ? 0.433 0.505 4.551 1.00 91.25 99 ALA A C 1
ATOM 734 O O . ALA A 1 99 ? 0.732 1.518 5.180 1.00 91.25 99 ALA A O 1
ATOM 735 N N . VAL A 1 100 ? 1.243 -0.557 4.467 1.00 92.44 100 VAL A N 1
ATOM 736 C CA . VAL A 1 100 ? 2.608 -0.581 5.021 1.00 92.44 100 VAL A CA 1
ATOM 737 C C . VAL A 1 100 ? 3.463 0.476 4.326 1.00 92.44 100 VAL A C 1
ATOM 739 O O . VAL A 1 100 ? 3.992 1.364 4.993 1.00 92.44 100 VAL A O 1
ATOM 742 N N . VAL A 1 101 ? 3.471 0.482 2.987 1.00 90.19 101 VAL A N 1
ATOM 743 C CA . VAL A 1 101 ? 4.176 1.511 2.204 1.00 90.19 101 VAL A CA 1
ATOM 744 C C . VAL A 1 101 ? 3.672 2.911 2.567 1.00 90.19 101 VAL A C 1
ATOM 746 O O . VAL A 1 101 ? 4.459 3.838 2.737 1.00 90.19 101 VAL A O 1
ATOM 749 N N . ALA A 1 102 ? 2.361 3.091 2.732 1.00 89.25 102 ALA A N 1
ATOM 750 C CA . ALA A 1 102 ? 1.807 4.382 3.125 1.00 89.25 102 ALA A CA 1
ATOM 751 C C . ALA A 1 102 ? 2.267 4.828 4.521 1.00 89.25 102 ALA A C 1
ATOM 753 O O . ALA A 1 102 ? 2.590 6.001 4.710 1.00 89.25 102 ALA A O 1
ATOM 754 N N . SER A 1 103 ? 2.322 3.903 5.481 1.00 91.75 103 SER A N 1
ATOM 755 C CA . SER A 1 103 ? 2.780 4.166 6.847 1.00 91.75 103 SER A CA 1
ATOM 756 C C . SER A 1 103 ? 4.236 4.621 6.881 1.00 91.75 103 SER A C 1
ATOM 758 O O . SER A 1 103 ? 4.554 5.601 7.551 1.00 91.75 103 SER A O 1
ATOM 760 N N . GLU A 1 104 ? 5.106 3.948 6.129 1.00 89.88 104 GLU A N 1
ATOM 761 C CA . GLU A 1 104 ? 6.536 4.264 6.061 1.00 89.88 104 GLU A CA 1
ATOM 762 C C . GLU A 1 104 ? 6.809 5.601 5.368 1.00 89.88 104 GLU A C 1
ATOM 764 O O . GLU A 1 104 ? 7.731 6.326 5.742 1.00 89.88 104 GLU A O 1
ATOM 769 N N . ARG A 1 105 ? 6.019 5.933 4.340 1.00 87.81 105 ARG A N 1
ATOM 770 C CA . ARG A 1 105 ? 6.316 7.062 3.447 1.00 87.81 105 ARG A CA 1
ATOM 771 C C . ARG A 1 105 ? 5.602 8.357 3.805 1.00 87.81 105 ARG A C 1
ATOM 773 O O . ARG A 1 105 ? 6.128 9.425 3.503 1.00 87.81 105 ARG A O 1
ATOM 780 N N . PHE A 1 106 ? 4.434 8.275 4.436 1.00 88.44 106 PHE A N 1
ATOM 781 C CA . PHE A 1 106 ? 3.612 9.439 4.781 1.00 88.44 106 PHE A CA 1
ATOM 782 C C . PHE A 1 106 ? 3.459 9.647 6.293 1.00 88.44 106 PHE A C 1
ATOM 784 O O . PHE A 1 106 ? 2.623 10.448 6.701 1.00 88.44 106 PHE A O 1
ATOM 791 N N . GLU A 1 107 ? 4.253 8.944 7.111 1.00 87.50 107 GLU A N 1
ATOM 792 C CA . GLU A 1 107 ? 4.233 9.037 8.582 1.00 87.50 107 GLU A CA 1
ATOM 793 C C . GLU A 1 107 ? 2.820 8.853 9.171 1.00 87.50 107 GLU A C 1
ATOM 795 O O . GLU A 1 107 ? 2.422 9.529 10.123 1.00 87.50 107 GLU A O 1
ATOM 800 N N . LEU A 1 108 ? 2.030 7.948 8.583 1.00 88.88 108 LEU A N 1
ATOM 801 C CA . LEU A 1 108 ? 0.666 7.687 9.043 1.00 88.88 108 LEU A CA 1
ATOM 802 C C . LEU A 1 108 ? 0.676 7.029 10.425 1.00 88.88 108 LEU A C 1
ATOM 804 O O . LEU A 1 108 ? 1.533 6.202 10.735 1.00 88.88 108 LEU A O 1
ATOM 808 N N . SER A 1 109 ? -0.326 7.341 11.246 1.00 92.56 109 SER A N 1
ATOM 809 C CA . SER A 1 109 ? -0.541 6.604 12.493 1.00 92.56 109 SER A CA 1
ATOM 810 C C . SER A 1 109 ? -0.975 5.157 12.219 1.00 92.56 109 SER A C 1
ATOM 812 O O . SER A 1 109 ? -1.627 4.882 11.206 1.00 92.56 109 SER A O 1
ATOM 814 N N . SER A 1 110 ? -0.728 4.235 13.164 1.00 90.38 110 SER A N 1
ATOM 815 C CA . SER A 1 110 ? -1.196 2.837 13.067 1.00 90.38 110 SER A CA 1
ATOM 816 C C . SER A 1 110 ? -2.698 2.746 12.781 1.00 90.38 110 SER A C 1
ATOM 818 O O . SER A 1 110 ? -3.153 1.858 12.067 1.00 90.38 110 SER A O 1
ATOM 820 N N . MET A 1 111 ? -3.486 3.689 13.309 1.00 93.50 111 MET A N 1
ATOM 821 C CA . MET A 1 111 ? -4.930 3.754 13.083 1.00 93.50 111 MET A CA 1
ATOM 822 C C . MET A 1 111 ? -5.282 4.101 11.632 1.00 93.50 111 MET A C 1
ATOM 824 O O . MET A 1 111 ? -6.183 3.493 11.050 1.00 93.50 111 MET A O 1
ATOM 828 N N . GLU A 1 112 ? -4.590 5.073 11.043 1.00 91.19 112 GLU A N 1
ATOM 829 C CA . GLU A 1 112 ? -4.807 5.487 9.656 1.00 91.19 112 GLU A CA 1
ATOM 830 C C . GLU A 1 112 ? -4.353 4.400 8.684 1.00 91.19 112 GLU A C 1
ATOM 832 O O . GLU A 1 112 ? -5.103 4.046 7.772 1.00 91.19 112 GLU A O 1
ATOM 837 N N . ALA A 1 113 ? -3.181 3.811 8.922 1.00 90.75 113 ALA A N 1
ATOM 838 C CA . ALA A 1 113 ? -2.657 2.717 8.115 1.0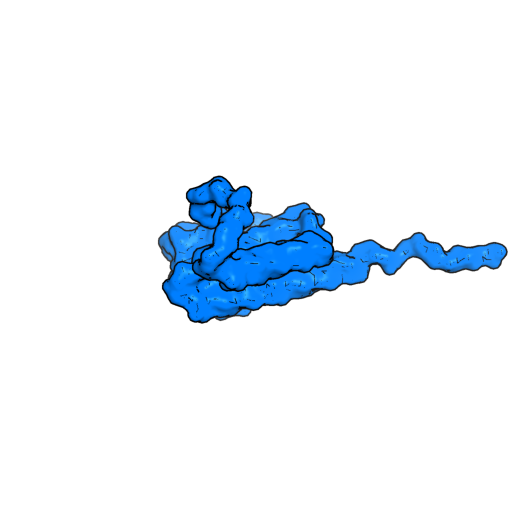0 90.75 113 ALA A CA 1
ATOM 839 C C . ALA A 1 113 ? -3.546 1.461 8.206 1.00 90.75 113 ALA A C 1
ATOM 841 O O . ALA A 1 113 ? -3.939 0.912 7.176 1.00 90.75 113 ALA A O 1
ATOM 842 N N . ALA A 1 114 ? -4.002 1.073 9.403 1.00 91.00 114 ALA A N 1
ATOM 843 C CA . ALA A 1 114 ? -4.959 -0.026 9.569 1.00 91.00 114 ALA A CA 1
ATOM 844 C C . ALA A 1 114 ? -6.291 0.242 8.844 1.00 91.00 114 ALA A C 1
ATOM 846 O O . ALA A 1 114 ? -6.869 -0.655 8.226 1.00 91.00 114 ALA A O 1
ATOM 847 N N . SER A 1 115 ? -6.757 1.498 8.845 1.00 90.94 115 SER A N 1
ATOM 848 C CA . SER A 1 115 ? -7.935 1.904 8.073 1.00 90.94 115 SER A CA 1
ATOM 849 C C . SER A 1 115 ? -7.722 1.748 6.563 1.00 90.94 115 SER A C 1
ATOM 851 O O . SER A 1 115 ? -8.647 1.329 5.862 1.00 90.94 115 SER A O 1
ATOM 853 N N . LEU A 1 116 ? -6.532 2.070 6.043 1.00 88.56 116 LEU A N 1
ATOM 854 C CA . LEU A 1 116 ? -6.178 1.853 4.633 1.00 88.56 116 LEU A CA 1
ATOM 855 C C . LEU A 1 116 ? -6.116 0.361 4.289 1.00 88.56 116 LEU A C 1
ATOM 857 O O . LEU A 1 116 ? -6.618 -0.036 3.239 1.00 88.56 116 LEU A O 1
ATOM 861 N N . ALA A 1 117 ? -5.586 -0.453 5.203 1.00 89.19 117 ALA A N 1
ATOM 862 C CA . ALA A 1 117 ? -5.508 -1.906 5.078 1.00 89.19 117 ALA A CA 1
ATOM 863 C C . ALA A 1 117 ? -6.863 -2.616 5.238 1.00 89.19 117 ALA A C 1
ATOM 865 O O . ALA A 1 117 ? -6.937 -3.828 5.055 1.00 89.19 117 ALA A O 1
ATOM 866 N N . ASN A 1 118 ? -7.925 -1.890 5.611 1.00 89.62 118 ASN A N 1
ATOM 867 C CA . ASN A 1 118 ? -9.226 -2.454 5.974 1.00 89.62 118 ASN A CA 1
ATOM 868 C C . ASN A 1 118 ? -9.122 -3.522 7.090 1.00 89.62 118 ASN A C 1
ATOM 870 O O . ASN A 1 118 ? -9.793 -4.554 7.053 1.00 89.62 118 ASN A O 1
ATOM 874 N N . ARG A 1 119 ? -8.268 -3.269 8.091 1.00 89.75 119 ARG A N 1
ATOM 875 C CA . ARG A 1 119 ? -8.003 -4.163 9.229 1.00 89.75 119 ARG A CA 1
ATOM 876 C C . ARG A 1 119 ? -8.169 -3.458 10.572 1.00 89.75 119 ARG A C 1
ATOM 878 O O . ARG A 1 119 ? -8.282 -2.234 10.647 1.00 89.75 119 ARG A O 1
ATOM 885 N N . SER A 1 120 ? -8.205 -4.249 11.644 1.00 94.00 120 SER A N 1
ATOM 886 C CA . SER A 1 120 ? -8.076 -3.711 12.996 1.00 94.00 120 SER A CA 1
ATOM 887 C C . SER A 1 120 ? -6.649 -3.196 13.229 1.00 94.00 120 SER A C 1
ATOM 889 O O . SER A 1 120 ? -5.708 -3.631 12.564 1.00 94.00 120 SER A O 1
ATOM 891 N N . VAL A 1 121 ? -6.487 -2.261 14.169 1.00 93.12 121 VAL A N 1
ATOM 892 C CA . VAL A 1 121 ? -5.163 -1.723 14.530 1.00 93.12 121 VAL A CA 1
ATOM 893 C C . VAL A 1 121 ? -4.259 -2.828 15.076 1.00 93.12 121 VAL A C 1
ATOM 895 O O . VAL A 1 121 ? -3.116 -2.930 14.658 1.00 93.12 121 VAL A O 1
ATOM 898 N N . GLU A 1 122 ? -4.799 -3.702 15.929 1.00 94.25 122 GLU A N 1
ATOM 899 C CA . GLU A 1 122 ? -4.070 -4.827 16.529 1.00 94.25 122 GLU A CA 1
ATOM 900 C C . GLU A 1 122 ? -3.565 -5.822 15.471 1.00 94.25 122 GLU A C 1
ATOM 902 O O . GLU A 1 122 ? -2.399 -6.220 15.497 1.00 94.25 122 GLU A O 1
ATOM 907 N N . ASP A 1 123 ? -4.407 -6.182 14.495 1.00 92.31 123 ASP A N 1
ATOM 908 C CA . ASP A 1 123 ? -4.006 -7.082 13.406 1.00 92.31 123 ASP A CA 1
ATOM 909 C C . ASP A 1 123 ? -2.944 -6.442 12.503 1.00 92.31 123 ASP A C 1
ATOM 911 O O . ASP A 1 123 ? -2.060 -7.133 11.996 1.00 92.31 123 ASP A O 1
ATOM 915 N N . PHE A 1 124 ? -3.040 -5.129 12.271 1.00 92.12 124 PHE A N 1
ATOM 916 C CA . PHE A 1 124 ? -2.078 -4.400 11.450 1.00 92.12 124 PHE A CA 1
ATOM 917 C C . PHE A 1 124 ? -0.722 -4.263 12.155 1.00 92.12 124 PHE A C 1
ATOM 919 O O . PHE A 1 124 ? 0.306 -4.537 11.545 1.00 92.12 124 PHE A O 1
ATOM 926 N N . GLU A 1 125 ? -0.706 -3.929 13.446 1.00 92.12 125 GLU A N 1
ATOM 927 C CA . GLU A 1 125 ? 0.522 -3.873 14.251 1.00 92.12 125 GLU A CA 1
ATOM 928 C C . GLU A 1 125 ? 1.186 -5.251 14.362 1.00 92.12 125 GLU A C 1
ATOM 930 O O . GLU A 1 125 ? 2.395 -5.370 14.173 1.00 92.12 125 GLU A O 1
ATOM 935 N N . THR A 1 126 ? 0.397 -6.315 14.546 1.00 92.38 126 THR A N 1
ATOM 936 C CA . THR A 1 126 ? 0.909 -7.696 14.534 1.00 92.38 126 THR A CA 1
ATOM 937 C C . THR A 1 126 ? 1.579 -8.045 13.201 1.00 92.38 126 THR A C 1
ATOM 939 O O . THR A 1 126 ? 2.593 -8.749 13.171 1.00 92.38 126 THR A O 1
ATOM 942 N N . GLU A 1 127 ? 1.021 -7.570 12.086 1.00 87.38 127 GLU A N 1
ATOM 943 C CA . GLU A 1 127 ? 1.592 -7.781 10.756 1.00 87.38 127 GLU A CA 1
ATOM 944 C C . GLU A 1 127 ? 2.893 -6.991 10.552 1.00 87.38 127 GLU A C 1
ATOM 946 O O . GLU A 1 127 ? 3.848 -7.549 10.011 1.00 87.38 127 GLU A O 1
ATOM 951 N N . LEU A 1 128 ? 2.978 -5.749 11.043 1.00 88.44 128 LEU A N 1
ATOM 952 C CA . LEU A 1 128 ? 4.226 -4.974 11.044 1.00 88.44 128 LEU A CA 1
ATOM 953 C C . LEU A 1 128 ? 5.322 -5.693 11.844 1.00 88.44 128 LEU A C 1
ATOM 955 O O . LEU A 1 128 ? 6.395 -5.976 11.316 1.00 88.44 128 LEU A O 1
ATOM 959 N N . GLU A 1 129 ? 5.019 -6.125 13.071 1.00 90.12 129 GLU A N 1
ATOM 960 C CA . GLU A 1 129 ? 5.961 -6.880 13.911 1.00 90.12 129 GLU A CA 1
ATOM 961 C C . GLU A 1 129 ? 6.393 -8.215 13.286 1.00 90.12 129 GLU A C 1
ATOM 963 O O . GLU A 1 129 ? 7.462 -8.758 13.589 1.00 90.12 129 GLU A O 1
ATOM 968 N N . ARG A 1 130 ? 5.534 -8.835 12.470 1.00 88.62 130 ARG A N 1
ATOM 969 C CA . ARG A 1 130 ? 5.877 -10.056 11.734 1.00 88.62 130 ARG A CA 1
ATOM 970 C C . ARG A 1 130 ? 6.926 -9.764 10.663 1.00 88.62 130 ARG A C 1
ATOM 972 O O . ARG A 1 130 ? 7.811 -10.596 10.479 1.00 88.62 130 ARG A O 1
ATOM 979 N N . ARG A 1 131 ? 6.824 -8.626 9.974 1.00 83.25 131 ARG A N 1
ATOM 980 C CA . ARG A 1 131 ? 7.734 -8.216 8.895 1.00 83.25 131 ARG A CA 1
ATOM 981 C C . ARG A 1 131 ? 9.085 -7.751 9.423 1.00 83.25 131 ARG A C 1
ATOM 983 O O . ARG A 1 131 ? 10.093 -8.268 8.956 1.00 83.25 131 ARG A O 1
ATOM 990 N N . ASP A 1 132 ? 9.094 -6.951 10.488 1.00 83.31 132 ASP A N 1
ATOM 991 C CA . ASP A 1 132 ? 10.322 -6.503 11.170 1.00 83.31 132 ASP A CA 1
ATOM 992 C C . ASP A 1 132 ? 11.189 -7.664 11.689 1.00 83.31 132 ASP A C 1
ATOM 994 O O . ASP A 1 132 ? 12.381 -7.509 11.932 1.00 83.31 132 ASP A O 1
ATOM 998 N N . ARG A 1 133 ? 10.595 -8.845 11.909 1.00 82.06 133 ARG A N 1
ATOM 999 C CA . ARG A 1 133 ? 11.313 -10.058 12.338 1.00 82.06 133 ARG A CA 1
ATOM 1000 C C . ARG A 1 133 ? 11.889 -10.887 11.190 1.00 82.06 133 ARG A C 1
ATOM 1002 O O . ARG A 1 133 ? 12.618 -11.842 11.464 1.00 82.06 133 ARG A O 1
ATOM 1009 N N . ILE A 1 134 ? 11.472 -10.622 9.955 1.00 72.25 134 ILE A N 1
ATOM 1010 C CA . ILE A 1 134 ? 11.874 -11.374 8.759 1.00 72.25 134 ILE A CA 1
ATOM 1011 C C . ILE A 1 134 ? 12.995 -10.643 8.004 1.00 72.25 134 ILE A C 1
ATOM 1013 O O . ILE A 1 134 ? 13.782 -11.315 7.334 1.00 72.25 134 ILE A O 1
ATOM 1017 N N . GLU A 1 135 ? 13.084 -9.318 8.142 1.00 54.91 135 GLU A N 1
ATOM 1018 C CA . GLU A 1 135 ? 14.225 -8.495 7.706 1.00 54.91 135 GLU A CA 1
ATOM 1019 C C . GLU A 1 135 ? 15.434 -8.595 8.655 1.00 54.91 135 GLU A C 1
ATOM 1021 O O . GLU A 1 135 ? 16.578 -8.573 8.139 1.00 54.91 135 GLU A O 1
#

pLDDT: mean 72.91, std 17.3, range [37.72, 94.25]

Nearest PDB structures (foldseek):
  3lr8-assembly1_B  TM=4.562E-01  e=4.345E+00  Euprosthenops australis
  5iz2-assembly1_B  TM=3.623E-01  e=4.345E+00  Trichonephila clavipes

Foldseek 3Di:
DDDDDDDPDPVPQLVVQVVLLLVQLVVLCVVLVVDPPCNQVSLLLSLVSVVCNVVVNDGSVNSVVSVVVVVVVVVCPDDDDPPPDPPDRRPLNSQLSSLVSCCVPVVDDLCVSCVSSVHDSVVSVVVVVVVVVVD

Secondary structure (DSSP, 8-state):
------S-SSSHHHHHHHHHHHHHHHHHHHHHHH-SS-HHHHHHHHHHHHHHHHTT---HHHHHHHHHHHHHHHH-SSS--------PPPPHHHHHHHHHHHHHHH---HHHHHHHTTS-HHHHHHHHHHHHTT-

Mean predicted aligned error: 11.9 Å

Radius of gyration: 17.72 Å; Cα contacts (8 Å, |Δi|>4): 124; chains: 1; bounding box: 62×24×48 Å

Sequence (135 aa):
MQLSDGSRRDDESTVDADSSVRAMQDAALERALLSSTDRSDYVAFAGALERARLDGDLSLSGVTVLACLVGLRLGQRETTLLDFASGDRPTDDLLVEGAVVASERFELSSMEAASLANRSVEDFETELERRDRIE